Protein AF-A0A528N2Z1-F1 (afdb_monomer_lite)

Structure (mmCIF, N/CA/C/O backbone):
data_AF-A0A528N2Z1-F1
#
_entry.id   AF-A0A528N2Z1-F1
#
loop_
_atom_site.group_PDB
_atom_site.id
_atom_site.type_symbol
_atom_site.label_atom_id
_atom_site.label_alt_id
_atom_site.label_comp_id
_atom_site.label_asym_id
_atom_site.label_entity_id
_atom_site.label_seq_id
_atom_site.pdbx_PDB_ins_code
_atom_site.Cartn_x
_atom_site.Cartn_y
_atom_site.Cartn_z
_atom_site.occupancy
_atom_site.B_iso_or_equiv
_atom_site.auth_seq_id
_atom_site.auth_comp_id
_atom_site.auth_asym_id
_atom_site.auth_atom_id
_atom_site.pdbx_PDB_model_num
ATOM 1 N N . MET A 1 1 ? -3.548 14.775 -6.276 1.00 51.06 1 MET A N 1
ATOM 2 C CA . MET A 1 1 ? -3.698 14.174 -4.937 1.00 51.06 1 MET A CA 1
ATOM 3 C C . MET A 1 1 ? -5.158 13.796 -4.796 1.00 51.06 1 MET A C 1
ATOM 5 O O . MET A 1 1 ? -5.996 14.680 -4.921 1.00 51.06 1 MET A O 1
ATOM 9 N N . HIS A 1 2 ? -5.465 12.504 -4.691 1.00 62.66 2 HIS A N 1
ATOM 10 C CA . HIS A 1 2 ? -6.845 12.066 -4.494 1.00 62.66 2 HIS A CA 1
ATOM 11 C C . HIS A 1 2 ? -7.252 12.373 -3.057 1.00 62.66 2 HIS A C 1
ATOM 13 O O . HIS A 1 2 ? -6.499 12.076 -2.128 1.00 62.66 2 HIS A O 1
ATOM 19 N N . THR A 1 3 ? -8.409 13.003 -2.882 1.00 65.81 3 THR A N 1
ATOM 20 C CA . THR A 1 3 ? -9.008 13.148 -1.559 1.00 65.81 3 THR A CA 1
ATOM 21 C C . THR A 1 3 ? -9.445 11.762 -1.100 1.00 65.81 3 THR A C 1
ATOM 23 O O . THR A 1 3 ? -10.071 11.017 -1.853 1.00 65.81 3 THR A O 1
ATOM 26 N N . LEU A 1 4 ? -9.047 11.377 0.112 1.00 70.25 4 LEU A N 1
ATOM 27 C CA . LEU A 1 4 ? -9.544 10.157 0.733 1.00 70.25 4 LEU A CA 1
ATOM 28 C C . LEU A 1 4 ? -10.911 10.475 1.3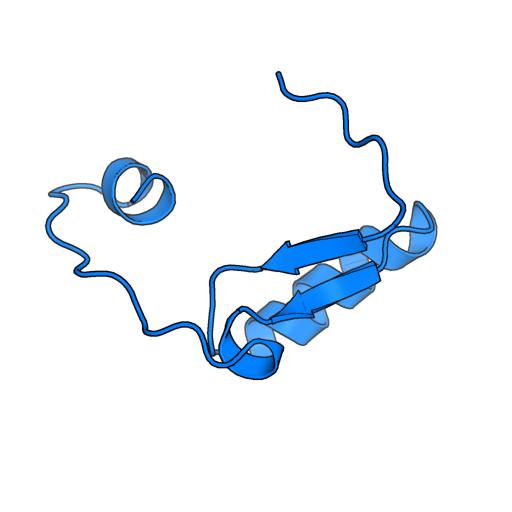30 1.00 70.25 4 LEU A C 1
ATOM 30 O O . LEU A 1 4 ? -11.015 10.971 2.447 1.00 70.25 4 LEU A O 1
ATOM 34 N N . ASP A 1 5 ? -11.958 10.207 0.559 1.00 69.50 5 ASP A N 1
ATOM 35 C CA . ASP A 1 5 ? -13.339 10.486 0.969 1.00 69.50 5 ASP A CA 1
ATOM 36 C C . ASP A 1 5 ? -13.873 9.434 1.967 1.00 69.50 5 ASP A C 1
ATOM 38 O O . ASP A 1 5 ? -14.969 9.567 2.513 1.00 69.50 5 ASP A O 1
ATOM 42 N N . GLY A 1 6 ? -13.100 8.368 2.216 1.00 70.25 6 GLY A N 1
ATOM 43 C CA . GLY A 1 6 ? -13.456 7.246 3.079 1.00 70.25 6 GLY A CA 1
ATOM 44 C C . GLY A 1 6 ? -12.402 6.934 4.141 1.00 70.25 6 GLY A C 1
ATOM 45 O O . GLY A 1 6 ? -11.215 7.193 3.973 1.00 70.25 6 GLY A O 1
ATOM 46 N N . HIS A 1 7 ? -12.839 6.287 5.222 1.00 85.25 7 HIS A N 1
ATOM 47 C CA . HIS A 1 7 ? -11.986 5.829 6.328 1.00 85.25 7 HIS A CA 1
ATOM 48 C C . HIS A 1 7 ? -11.306 4.485 6.028 1.00 85.25 7 HIS A C 1
ATOM 50 O O . HIS A 1 7 ? -10.930 3.767 6.948 1.00 85.25 7 HIS A O 1
ATOM 56 N N . ARG A 1 8 ? -11.204 4.085 4.755 1.00 90.62 8 ARG A N 1
ATOM 57 C CA . ARG A 1 8 ? -10.651 2.789 4.358 1.00 90.62 8 ARG A CA 1
ATOM 58 C C . ARG A 1 8 ? -9.777 2.927 3.125 1.00 90.62 8 ARG A C 1
ATOM 60 O O . ARG A 1 8 ? -10.209 3.495 2.126 1.00 90.62 8 ARG A O 1
ATOM 67 N N . ILE A 1 9 ? -8.592 2.335 3.190 1.00 92.12 9 ILE A N 1
ATOM 68 C CA . ILE A 1 9 ? -7.658 2.213 2.074 1.00 92.12 9 ILE A CA 1
ATOM 69 C C . ILE A 1 9 ? -7.404 0.741 1.755 1.00 92.12 9 ILE A C 1
ATOM 71 O O . ILE A 1 9 ? -7.494 -0.132 2.624 1.00 92.12 9 ILE A O 1
ATOM 75 N N . VAL A 1 10 ? -7.064 0.474 0.497 1.00 93.62 10 VAL A N 1
ATOM 76 C CA . VAL A 1 10 ? -6.571 -0.832 0.062 1.00 93.62 10 VAL A CA 1
ATOM 77 C C . VAL A 1 10 ? -5.055 -0.752 -0.051 1.00 93.62 10 VAL A C 1
ATOM 79 O O . VAL A 1 10 ? -4.522 0.102 -0.751 1.00 93.62 10 VAL A O 1
ATOM 82 N N . VAL A 1 11 ? -4.362 -1.652 0.637 1.00 94.81 11 VAL A N 1
ATOM 83 C CA . VAL A 1 11 ? -2.933 -1.897 0.467 1.00 94.81 11 VAL A CA 1
ATOM 84 C C . VAL A 1 11 ? -2.791 -2.950 -0.627 1.00 94.81 11 VAL A C 1
ATOM 86 O O . VAL A 1 11 ? -3.202 -4.100 -0.436 1.00 94.81 11 VAL A O 1
ATOM 89 N N . ALA A 1 12 ? -2.222 -2.557 -1.769 1.00 94.44 12 ALA A N 1
ATOM 90 C CA . ALA A 1 12 ? -1.977 -3.401 -2.942 1.00 94.44 12 ALA A CA 1
ATOM 91 C C . ALA A 1 12 ? -0.848 -4.421 -2.692 1.00 94.44 12 ALA A C 1
ATOM 93 O O . ALA A 1 12 ? 0.197 -4.418 -3.327 1.00 94.44 12 ALA A O 1
ATOM 94 N N . SER A 1 13 ? -1.018 -5.266 -1.678 1.00 92.12 13 SER A N 1
ATOM 95 C CA . SER A 1 13 ? -0.079 -6.323 -1.329 1.00 92.12 13 SER A CA 1
ATOM 96 C C . SER A 1 13 ? -0.810 -7.489 -0.684 1.00 92.12 13 SER A C 1
ATOM 98 O O . SER A 1 13 ? -1.690 -7.291 0.157 1.00 92.12 13 SER A O 1
ATOM 100 N N . HIS A 1 14 ? -0.404 -8.712 -1.020 1.00 91.88 14 HIS A N 1
ATOM 101 C CA . HIS A 1 14 ? -0.860 -9.938 -0.357 1.00 91.88 14 HIS A CA 1
ATOM 102 C C . HIS A 1 14 ? -0.022 -10.303 0.879 1.00 91.88 14 HIS A C 1
ATOM 104 O O . HIS A 1 14 ? -0.289 -11.306 1.547 1.00 91.88 14 HIS A O 1
ATOM 110 N N . ASN A 1 15 ? 0.989 -9.493 1.210 1.00 93.44 15 ASN A N 1
ATOM 111 C CA . ASN A 1 15 ? 1.864 -9.725 2.348 1.00 93.44 15 ASN A CA 1
ATOM 112 C C . ASN A 1 15 ? 1.195 -9.279 3.660 1.00 93.44 15 ASN A C 1
ATOM 114 O O . ASN A 1 15 ? 1.026 -8.087 3.922 1.00 93.44 15 ASN A O 1
ATOM 118 N N . ALA A 1 16 ? 0.876 -10.248 4.519 1.00 93.00 16 ALA A N 1
ATOM 119 C CA . ALA A 1 16 ? 0.235 -10.002 5.810 1.00 93.00 16 ALA A CA 1
ATOM 120 C C . ALA A 1 16 ? 1.097 -9.177 6.788 1.00 93.00 16 ALA A C 1
ATOM 122 O O . ALA A 1 16 ? 0.551 -8.419 7.587 1.00 93.00 16 ALA A O 1
ATOM 123 N N . GLY A 1 17 ? 2.428 -9.296 6.722 1.00 95.75 17 GLY A N 1
ATOM 124 C CA . GLY A 1 17 ? 3.349 -8.498 7.536 1.00 95.75 17 GLY A CA 1
ATOM 125 C C . GLY A 1 17 ? 3.287 -7.020 7.161 1.00 95.75 17 GLY A C 1
ATOM 126 O O . GLY A 1 17 ? 3.051 -6.183 8.029 1.00 95.75 17 GLY A O 1
ATOM 127 N N . LYS A 1 18 ? 3.365 -6.719 5.855 1.00 93.69 18 LYS A N 1
ATOM 128 C CA . LYS A 1 18 ? 3.184 -5.350 5.346 1.00 93.69 18 LYS A CA 1
ATOM 129 C C . LYS A 1 18 ? 1.816 -4.796 5.740 1.00 93.69 18 LYS A C 1
ATOM 131 O O . LYS A 1 18 ? 1.737 -3.685 6.247 1.00 93.69 18 LYS A O 1
ATOM 136 N N . LEU A 1 19 ? 0.739 -5.569 5.557 1.00 95.00 19 LEU A N 1
ATOM 137 C CA . LEU A 1 19 ? -0.606 -5.118 5.928 1.00 95.00 19 LEU A CA 1
ATOM 138 C C . LEU A 1 19 ? -0.685 -4.707 7.403 1.00 95.00 19 LEU A C 1
ATOM 140 O O . LEU A 1 19 ? -1.257 -3.665 7.705 1.00 95.00 19 LEU A O 1
ATOM 144 N N . ARG A 1 20 ? -0.109 -5.508 8.306 1.00 95.75 20 ARG A N 1
ATOM 145 C CA . ARG A 1 20 ? -0.085 -5.196 9.737 1.00 95.75 20 ARG A CA 1
ATOM 146 C C . ARG A 1 20 ? 0.642 -3.881 10.015 1.00 95.75 20 ARG A C 1
ATOM 148 O O . ARG A 1 20 ? 0.099 -3.042 10.720 1.00 95.75 20 ARG A O 1
ATOM 155 N N . GLU A 1 21 ? 1.820 -3.685 9.428 1.00 97.06 21 GLU A N 1
ATOM 156 C CA . GLU A 1 21 ? 2.591 -2.445 9.587 1.00 97.06 21 GLU A CA 1
ATOM 157 C C . GLU A 1 21 ? 1.808 -1.220 9.088 1.00 97.06 21 GLU A C 1
ATOM 159 O O . GLU A 1 21 ? 1.724 -0.211 9.784 1.00 97.06 21 GLU A O 1
ATOM 164 N N . PHE A 1 22 ? 1.165 -1.315 7.920 1.00 95.25 22 PHE A N 1
ATOM 165 C CA . PHE A 1 22 ? 0.319 -0.237 7.401 1.00 95.25 22 PHE A CA 1
ATOM 166 C C . PHE A 1 22 ? -0.914 0.012 8.276 1.00 95.25 22 PHE A C 1
ATOM 168 O O . PHE A 1 22 ? -1.259 1.166 8.516 1.00 95.25 22 PHE A O 1
ATOM 175 N N . ALA A 1 23 ? -1.573 -1.036 8.774 1.00 94.00 23 ALA A N 1
ATOM 176 C CA . ALA A 1 23 ? -2.713 -0.890 9.675 1.00 94.00 23 ALA A CA 1
ATOM 177 C C . ALA A 1 23 ? -2.316 -0.164 10.969 1.00 94.00 23 ALA A C 1
ATOM 179 O O . ALA A 1 23 ? -3.003 0.775 11.370 1.00 94.00 23 ALA A O 1
ATOM 180 N N . ASP A 1 24 ? -1.181 -0.534 11.567 1.00 96.38 24 ASP A N 1
ATOM 181 C CA . ASP A 1 24 ? -0.658 0.103 12.779 1.00 96.38 24 ASP A CA 1
ATOM 182 C C . ASP A 1 24 ? -0.306 1.586 12.533 1.00 96.38 24 ASP A C 1
ATOM 184 O O . ASP A 1 24 ? -0.600 2.440 13.370 1.00 96.38 24 ASP A O 1
ATOM 188 N N . LEU A 1 25 ? 0.260 1.919 11.365 1.00 95.19 25 LEU A N 1
ATOM 189 C CA . LEU A 1 25 ? 0.587 3.301 10.983 1.00 95.19 25 LEU A CA 1
ATOM 190 C C . LEU A 1 25 ? -0.650 4.167 10.711 1.00 95.19 25 LEU A C 1
ATOM 192 O O . LEU A 1 25 ? -0.629 5.369 10.976 1.00 95.19 25 LEU A O 1
ATOM 196 N N . MET A 1 26 ? -1.709 3.583 10.152 1.00 92.94 26 MET A N 1
ATOM 197 C CA . MET A 1 26 ? -2.914 4.305 9.732 1.00 92.94 26 MET A CA 1
ATOM 198 C C . MET A 1 26 ? -3.958 4.441 10.849 1.00 92.94 26 MET A C 1
ATOM 200 O O . MET A 1 26 ? -4.727 5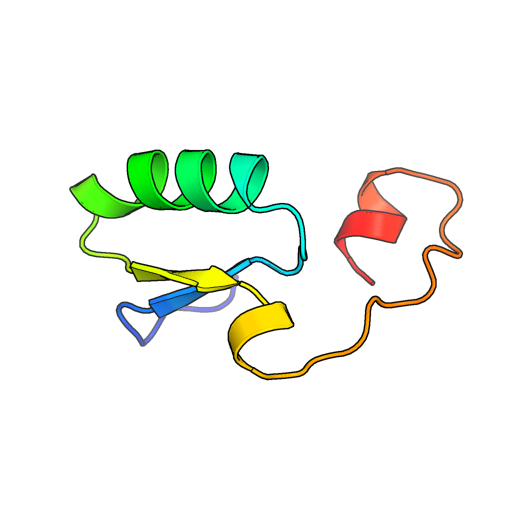.406 10.857 1.00 92.94 26 MET A O 1
ATOM 204 N N . ALA A 1 27 ? -3.958 3.528 11.826 1.00 91.88 27 ALA A N 1
ATOM 205 C CA . ALA A 1 27 ? -4.914 3.506 12.931 1.00 91.88 27 ALA A CA 1
ATOM 206 C C . ALA A 1 27 ? -5.037 4.839 13.709 1.00 91.88 27 ALA A C 1
ATOM 208 O O . ALA A 1 27 ? -6.171 5.240 13.984 1.00 91.88 27 ALA A O 1
ATOM 209 N N . PRO A 1 28 ? -3.953 5.588 14.018 1.00 94.19 28 PRO A N 1
ATOM 210 C CA . PRO A 1 28 ? -4.053 6.882 14.705 1.00 94.19 28 PRO A CA 1
ATOM 211 C C . PRO A 1 28 ? -4.835 7.951 13.931 1.00 94.19 28 PRO A C 1
ATOM 213 O O . PRO A 1 28 ? -5.326 8.905 14.530 1.00 94.19 28 PRO A O 1
ATOM 216 N N . PHE A 1 29 ? -4.966 7.792 12.613 1.00 91.06 29 PHE A N 1
ATOM 217 C CA . PHE A 1 29 ? -5.713 8.697 11.739 1.00 91.06 29 PHE A CA 1
ATOM 218 C C . PHE A 1 29 ? -7.164 8.241 11.517 1.00 91.06 29 PHE A C 1
ATOM 220 O O . PHE A 1 29 ? -7.888 8.866 10.746 1.00 91.06 29 PHE A O 1
ATOM 227 N N . GLY A 1 30 ? -7.599 7.152 12.166 1.00 90.81 30 GLY A N 1
ATOM 228 C CA . GLY A 1 30 ? -8.930 6.573 11.973 1.00 90.81 30 GLY A CA 1
ATOM 229 C C . GLY A 1 30 ? -9.116 5.899 10.610 1.00 90.81 30 GLY A C 1
ATOM 230 O O . GLY A 1 30 ? -10.250 5.709 10.177 1.00 90.81 30 GLY A O 1
ATOM 231 N N . ILE A 1 31 ? -8.018 5.557 9.927 1.00 92.12 31 ILE A N 1
ATOM 232 C CA . ILE A 1 31 ? 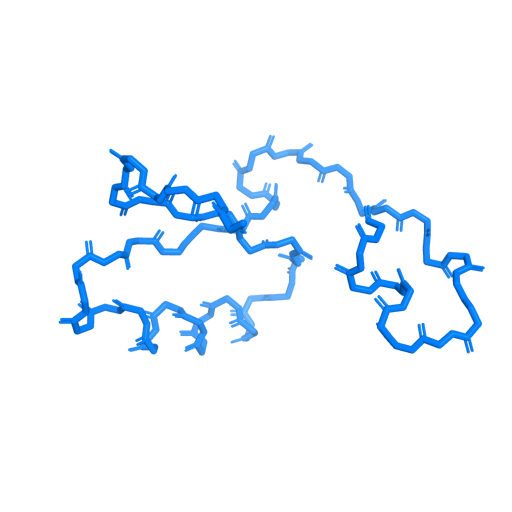-8.030 4.927 8.605 1.00 92.12 31 ILE A CA 1
ATOM 233 C C . ILE A 1 31 ? -7.823 3.415 8.758 1.00 92.12 31 ILE A C 1
ATOM 235 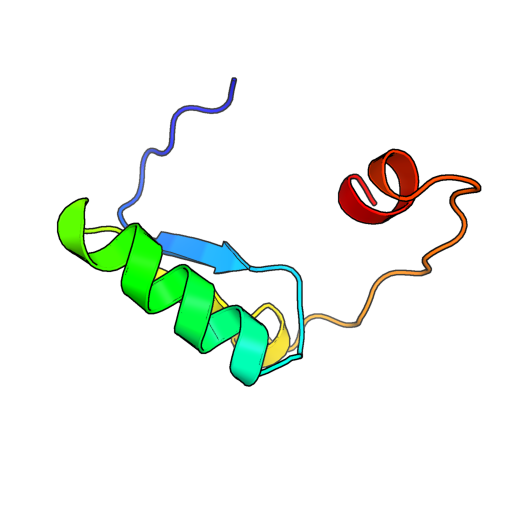O O . ILE A 1 31 ? -6.839 2.955 9.333 1.00 92.12 31 ILE A O 1
ATOM 239 N N . GLU A 1 32 ? -8.741 2.633 8.201 1.00 92.69 32 GLU A N 1
ATOM 240 C CA . GLU A 1 32 ? -8.665 1.178 8.108 1.00 92.69 32 GLU A CA 1
ATOM 241 C C . GLU A 1 32 ? -7.869 0.756 6.862 1.00 92.69 32 GLU A C 1
ATOM 243 O O . GLU A 1 32 ? -8.245 1.076 5.735 1.00 92.69 32 GLU A O 1
ATOM 248 N N . ALA A 1 33 ? -6.801 -0.022 7.043 1.00 94.19 33 ALA A N 1
ATOM 249 C CA . ALA A 1 33 ? -6.073 -0.652 5.943 1.00 94.19 33 ALA A CA 1
ATOM 250 C C . ALA A 1 33 ? -6.586 -2.083 5.699 1.00 94.19 33 ALA A C 1
ATOM 252 O O . ALA A 1 33 ? -6.613 -2.905 6.616 1.00 94.19 33 ALA A O 1
ATOM 253 N N . LYS A 1 34 ? -6.973 -2.395 4.457 1.00 93.88 34 LYS A N 1
ATOM 254 C CA . LYS A 1 34 ? -7.332 -3.751 3.998 1.00 93.88 34 LYS A CA 1
ATOM 255 C C . LYS A 1 34 ? -6.367 -4.229 2.920 1.00 93.88 34 LYS A C 1
ATOM 257 O O . LYS A 1 34 ? -5.872 -3.410 2.154 1.00 93.88 34 LYS A O 1
ATOM 262 N N . SER A 1 35 ? -6.118 -5.531 2.819 1.00 95.12 35 SER A N 1
ATOM 263 C CA . SER A 1 35 ? -5.282 -6.067 1.738 1.00 95.12 35 SER A CA 1
ATOM 264 C C . SER A 1 35 ? -6.082 -6.186 0.443 1.00 95.12 35 SER A C 1
ATOM 266 O O . SER A 1 35 ? -7.268 -6.506 0.465 1.00 95.12 35 SER A O 1
ATOM 268 N N . ALA A 1 36 ? -5.418 -6.014 -0.700 1.00 93.44 36 ALA A N 1
ATOM 269 C CA . ALA A 1 36 ? -5.961 -6.385 -2.008 1.00 93.44 36 ALA A CA 1
ATOM 270 C C . ALA A 1 36 ? -6.446 -7.851 -2.056 1.00 93.44 36 ALA A C 1
ATOM 272 O O . ALA A 1 36 ? -7.471 -8.147 -2.675 1.00 93.44 36 ALA A O 1
ATOM 273 N N . LYS A 1 37 ? -5.787 -8.741 -1.299 1.00 93.12 37 LYS A N 1
ATOM 274 C CA . LYS A 1 37 ? -6.170 -10.151 -1.159 1.00 93.12 37 LYS A CA 1
ATOM 275 C C . LYS A 1 37 ? -7.569 -10.320 -0.574 1.00 93.12 37 LYS A C 1
ATOM 277 O O . LYS A 1 37 ? -8.295 -11.216 -0.993 1.00 93.12 37 LYS A O 1
ATOM 282 N N . ASP A 1 38 ? -7.954 -9.465 0.376 1.00 92.25 38 ASP A N 1
ATOM 283 C CA . ASP A 1 38 ? -9.258 -9.535 1.055 1.00 92.25 38 ASP A CA 1
ATOM 284 C C . ASP A 1 38 ? -10.420 -9.285 0.081 1.00 92.25 38 ASP A C 1
ATOM 286 O O . ASP A 1 38 ? -11.545 -9.715 0.324 1.00 92.25 38 ASP A O 1
ATOM 290 N N . TYR A 1 39 ? -10.133 -8.620 -1.040 1.00 92.88 39 TYR A N 1
ATOM 291 C CA . TYR A 1 39 ? -11.070 -8.358 -2.129 1.00 92.88 39 TYR A CA 1
ATOM 292 C C . TYR A 1 39 ? -10.928 -9.342 -3.298 1.00 92.88 39 TYR A C 1
ATOM 294 O O . TYR A 1 39 ? -11.609 -9.187 -4.308 1.00 92.88 39 TYR A O 1
ATOM 302 N N . GLY A 1 40 ? -10.058 -10.351 -3.179 1.00 93.25 40 GLY A N 1
ATOM 303 C CA . GLY A 1 40 ? -9.806 -11.328 -4.238 1.00 93.25 40 GLY A CA 1
ATOM 304 C C . GLY A 1 40 ? -9.135 -10.732 -5.476 1.00 93.25 40 GLY A C 1
ATOM 305 O O . GLY A 1 40 ? -9.300 -11.271 -6.569 1.00 93.25 40 GLY A O 1
ATOM 306 N N . LEU A 1 41 ? -8.414 -9.617 -5.324 1.00 92.31 41 LEU A N 1
ATOM 307 C CA . LEU A 1 41 ? -7.669 -9.018 -6.426 1.00 92.31 41 LEU A CA 1
ATOM 308 C C . LEU A 1 41 ? -6.426 -9.870 -6.742 1.00 92.31 41 LEU A C 1
ATOM 310 O O . LEU A 1 41 ? -5.806 -10.404 -5.820 1.00 92.31 41 LEU A O 1
ATOM 314 N N . PRO A 1 42 ? -6.064 -10.038 -8.023 1.00 93.12 42 PRO A N 1
ATOM 315 C CA . PRO A 1 42 ? -4.809 -10.679 -8.394 1.00 93.12 42 PRO A CA 1
ATOM 316 C C . PRO A 1 42 ? -3.615 -9.764 -8.085 1.00 93.12 42 PRO A C 1
ATOM 318 O O . PRO A 1 42 ? -3.769 -8.547 -7.972 1.00 93.12 42 PRO A O 1
ATOM 321 N N . GLU A 1 43 ? -2.420 -10.347 -7.979 1.00 92.38 43 GLU A N 1
ATOM 322 C CA . GLU A 1 43 ? -1.187 -9.552 -7.991 1.00 92.38 43 GLU A CA 1
ATOM 323 C C . GLU A 1 43 ? -0.966 -8.993 -9.407 1.00 92.38 43 GLU A C 1
ATOM 325 O O . GLU A 1 43 ? -1.166 -9.735 -10.374 1.00 92.38 43 GLU A O 1
ATOM 330 N N . PRO A 1 44 ? -0.615 -7.703 -9.551 1.00 92.81 44 PRO A N 1
ATOM 331 C CA . PRO A 1 44 ? -0.331 -7.118 -10.852 1.00 92.81 44 PRO A CA 1
ATOM 332 C C . PRO A 1 44 ? 1.036 -7.570 -11.383 1.00 92.81 44 PRO A C 1
ATOM 334 O O . PRO A 1 44 ? 1.923 -7.958 -10.622 1.00 92.81 44 PRO A O 1
ATOM 337 N N . ASP A 1 45 ? 1.220 -7.486 -12.700 1.00 95.19 45 ASP A N 1
ATOM 338 C CA . ASP A 1 45 ? 2.511 -7.772 -13.322 1.00 95.19 45 ASP A CA 1
ATOM 339 C C . ASP A 1 45 ? 3.513 -6.637 -13.034 1.00 95.19 45 ASP A C 1
ATOM 341 O O . ASP A 1 45 ? 3.404 -5.535 -13.577 1.00 95.19 45 ASP A O 1
ATOM 345 N N . GLU A 1 46 ? 4.536 -6.916 -12.224 1.00 95.50 46 GLU A N 1
ATOM 346 C CA . GLU A 1 46 ? 5.626 -5.986 -11.883 1.00 95.50 46 GLU A CA 1
ATOM 347 C C . GLU A 1 46 ? 6.631 -5.817 -13.045 1.00 95.50 46 GLU A C 1
ATOM 349 O O . GLU A 1 46 ? 7.785 -6.244 -12.984 1.00 95.50 46 GLU A O 1
ATOM 354 N N . THR A 1 47 ? 6.175 -5.232 -14.154 1.00 97.50 47 THR A N 1
ATOM 355 C CA . THR A 1 47 ? 6.964 -5.052 -15.393 1.00 97.50 47 THR A CA 1
ATOM 356 C C . THR A 1 47 ? 7.829 -3.791 -15.424 1.00 97.50 47 THR A C 1
ATOM 358 O O . THR A 1 47 ? 8.567 -3.573 -16.388 1.00 97.50 47 THR A O 1
ATOM 361 N N . GLY A 1 48 ? 7.745 -2.955 -14.389 1.00 96.88 48 GLY A N 1
ATOM 362 C CA . GLY A 1 48 ? 8.564 -1.764 -14.241 1.00 96.88 48 GLY A CA 1
ATOM 363 C C . GLY A 1 48 ? 10.045 -2.102 -14.079 1.00 96.88 48 GLY A C 1
ATOM 364 O O . GLY A 1 48 ? 10.442 -3.189 -13.658 1.00 96.88 48 GLY A O 1
ATOM 365 N N . THR A 1 49 ? 10.891 -1.137 -14.408 1.00 98.00 49 THR A N 1
ATOM 366 C CA . THR A 1 49 ? 12.350 -1.241 -14.262 1.00 98.00 49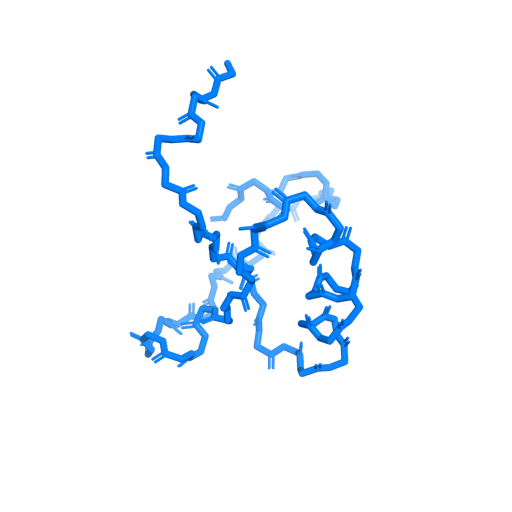 THR A CA 1
ATOM 367 C C . THR A 1 49 ? 12.856 -0.639 -12.953 1.00 98.00 49 THR A C 1
ATOM 369 O O . THR A 1 49 ? 14.017 -0.819 -12.582 1.00 98.00 49 THR A O 1
ATOM 372 N N . THR A 1 50 ? 11.982 0.063 -12.235 1.00 98.06 50 THR A N 1
ATOM 373 C CA . THR A 1 50 ? 12.252 0.720 -10.960 1.00 98.06 50 THR A CA 1
ATOM 374 C C . THR A 1 50 ? 11.190 0.361 -9.921 1.00 98.06 50 THR A C 1
ATOM 376 O O . THR A 1 50 ? 10.072 -0.039 -10.244 1.00 98.06 50 THR A O 1
ATOM 379 N N . PHE A 1 51 ? 11.526 0.546 -8.641 1.00 96.25 51 PHE A N 1
ATOM 380 C CA . PHE A 1 51 ? 10.575 0.327 -7.546 1.00 96.25 51 PHE A CA 1
ATOM 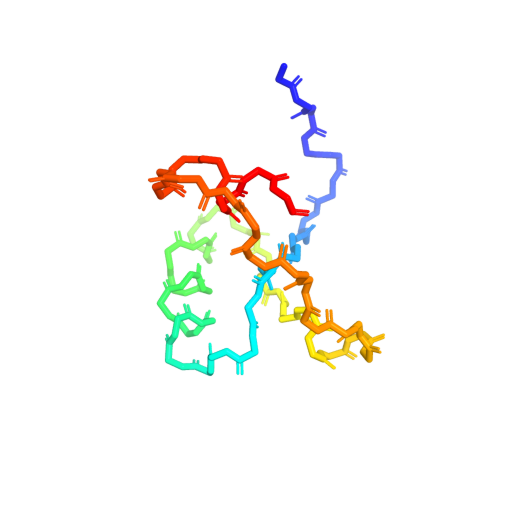381 C C . PHE A 1 51 ? 9.375 1.276 -7.602 1.00 96.25 51 PHE A C 1
ATOM 383 O O . PHE A 1 51 ? 8.275 0.877 -7.240 1.00 96.25 51 PHE A O 1
ATOM 390 N N . GLU A 1 52 ? 9.585 2.521 -8.037 1.00 97.31 52 GLU A N 1
ATOM 391 C CA . GLU A 1 52 ? 8.510 3.506 -8.177 1.00 97.31 52 GLU A CA 1
ATOM 392 C C . GLU A 1 52 ? 7.525 3.097 -9.276 1.00 97.31 52 GLU A C 1
ATOM 394 O O . GLU A 1 52 ? 6.319 3.156 -9.058 1.00 97.31 52 GLU A O 1
ATOM 399 N N . GLU A 1 53 ? 8.028 2.599 -10.412 1.00 97.62 53 GLU A N 1
ATOM 400 C CA . GLU A 1 53 ? 7.183 2.066 -11.486 1.00 97.62 53 GLU A CA 1
ATOM 401 C C . GLU A 1 53 ? 6.351 0.871 -11.005 1.00 97.62 53 GLU A C 1
ATOM 403 O O . GLU A 1 53 ? 5.140 0.869 -11.201 1.00 97.62 53 GLU A O 1
ATOM 408 N N . ASN A 1 54 ? 6.956 -0.098 -10.308 1.00 96.19 54 ASN A N 1
ATOM 409 C CA . ASN A 1 54 ? 6.217 -1.250 -9.772 1.00 96.19 54 ASN A CA 1
ATOM 410 C C . ASN A 1 54 ? 5.216 -0.875 -8.672 1.00 96.19 54 ASN A C 1
ATOM 412 O O . ASN A 1 54 ? 4.218 -1.561 -8.510 1.00 96.19 54 ASN A O 1
ATOM 416 N N . ALA A 1 55 ? 5.460 0.198 -7.915 1.00 93.75 55 ALA A N 1
ATOM 417 C CA . ALA A 1 55 ? 4.512 0.688 -6.914 1.00 93.75 55 ALA A CA 1
ATOM 418 C C . ALA A 1 55 ? 3.325 1.455 -7.526 1.00 93.75 55 ALA A C 1
ATOM 420 O O . ALA A 1 55 ? 2.310 1.632 -6.851 1.00 93.75 55 ALA A O 1
ATOM 421 N N . TYR A 1 56 ? 3.470 1.956 -8.758 1.00 93.44 56 TYR A N 1
ATOM 422 C CA . TYR A 1 56 ? 2.415 2.655 -9.494 1.00 93.44 56 TYR A CA 1
ATOM 423 C C . TYR A 1 56 ? 1.467 1.705 -10.243 1.00 93.44 56 TYR A C 1
ATOM 425 O O . TYR A 1 56 ? 0.289 2.039 -10.391 1.00 93.44 56 TYR A O 1
ATOM 433 N N . ILE A 1 57 ? 1.988 0.575 -10.735 1.00 91.50 57 ILE A N 1
ATOM 434 C CA . ILE A 1 57 ? 1.239 -0.477 -11.450 1.00 91.50 57 ILE A CA 1
ATOM 435 C C . ILE A 1 57 ? 0.244 -1.170 -10.507 1.00 91.50 57 ILE A C 1
ATOM 437 O O . ILE A 1 57 ? -0.919 -1.354 -10.938 1.00 91.50 57 ILE A O 1
#

Foldseek 3Di:
DDDPPDLEDEDADPDPVVQVVVQVVSVVVSHHYDYPVVVVHDRDPQPDPDPVSSNVD

Sequence (57 aa):
MHTLDGHRIVVASHNAGKLREFADLMAPFGIEAKSAKDYGLPEPDETGTTFEENAYI

Radius of gyration: 12.41 Å; chains: 1; bounding box: 26×26×30 Å

Secondary structure (DSSP, 8-state):
-----SSEEEES---HHHHHHHHHHHGGGTPEEEEGGGGTPPPP----SSHHHHHH-

pLDDT: mean 90.89, std 9.43, range [51.06, 98.06]